Protein AF-A0A948RLU1-F1 (afdb_monomer_lite)

Secondary structure (DSSP, 8-state):
--------HHHHHHHHHTTPPPEEPTTT--EE-TT-SB-TTT--B-TT-PPPP-----S-PPPPP-PPP-------HHHHHHHHHHHHHHHHHHHHHHHHHHHHHHHHHHHHHT--------PPPPPPPP--------------

pLDDT: mean 75.54, std 16.66, range [37.84, 98.25]

Radius of gyration: 46.26 Å; chains: 1; bounding box: 110×51×90 Å

Structure (mmCIF, N/CA/C/O backbone):
data_AF-A0A948RLU1-F1
#
_entry.id   AF-A0A948RLU1-F1
#
loop_
_atom_site.group_PDB
_atom_site.id
_atom_site.type_symbol
_atom_site.label_atom_id
_atom_site.label_alt_id
_atom_site.label_comp_id
_atom_site.label_asym_id
_atom_site.label_entity_id
_atom_site.label_seq_id
_atom_site.pdbx_PDB_ins_code
_atom_site.Cartn_x
_atom_site.Cartn_y
_atom_site.Cartn_z
_atom_site.occupancy
_atom_site.B_iso_or_equiv
_atom_site.auth_seq_id
_atom_site.auth_comp_id
_atom_site.auth_asym_id
_atom_site.auth_atom_id
_atom_site.pdbx_PDB_model_num
ATOM 1 N N . MET A 1 1 ? -24.474 7.749 -0.407 1.00 37.84 1 MET A N 1
ATOM 2 C CA . MET A 1 1 ? -24.261 6.998 0.844 1.00 37.84 1 MET A CA 1
ATOM 3 C C . MET A 1 1 ? -25.605 6.400 1.200 1.00 37.84 1 MET A C 1
ATOM 5 O O . MET A 1 1 ? -26.569 7.142 1.078 1.00 37.84 1 MET A O 1
ATOM 9 N N . PRO A 1 2 ? -25.700 5.087 1.458 1.00 44.03 2 PRO A N 1
ATOM 10 C CA . PRO A 1 2 ? -26.961 4.470 1.842 1.00 44.03 2 PRO A CA 1
ATOM 11 C C . PRO A 1 2 ? -27.349 4.930 3.249 1.00 44.03 2 PRO A C 1
ATOM 13 O O . PRO A 1 2 ? -26.480 5.224 4.066 1.00 44.03 2 PRO A O 1
ATOM 16 N N . ASP A 1 3 ? -28.654 5.019 3.446 1.00 47.84 3 ASP A N 1
ATOM 17 C CA . ASP A 1 3 ? -29.351 5.800 4.458 1.00 47.84 3 ASP A CA 1
ATOM 18 C C . ASP A 1 3 ? -29.072 5.374 5.905 1.00 47.84 3 ASP A C 1
ATOM 20 O O . ASP A 1 3 ? -28.868 4.191 6.203 1.00 47.84 3 ASP A O 1
ATOM 24 N N . ASP A 1 4 ? -29.124 6.368 6.790 1.00 51.22 4 ASP A N 1
ATOM 25 C CA . ASP A 1 4 ? -29.052 6.277 8.246 1.00 51.22 4 ASP A CA 1
ATOM 26 C C . ASP A 1 4 ? -30.237 5.449 8.775 1.00 51.22 4 ASP A C 1
ATOM 28 O O . ASP A 1 4 ? -31.275 5.971 9.175 1.00 51.22 4 ASP A O 1
ATOM 32 N N . LYS A 1 5 ? -30.128 4.121 8.716 1.00 60.78 5 LYS A N 1
ATOM 33 C CA . LYS A 1 5 ? -31.085 3.228 9.369 1.00 60.78 5 LYS A CA 1
ATOM 34 C C . LYS A 1 5 ? -30.781 3.237 10.859 1.00 60.78 5 LYS A C 1
ATOM 36 O O . LYS A 1 5 ? -29.758 2.690 11.268 1.00 60.78 5 LYS A O 1
ATOM 41 N N . GLU A 1 6 ? -31.655 3.871 11.637 1.00 64.38 6 GLU A N 1
ATOM 42 C CA . GLU A 1 6 ? -31.673 3.791 13.099 1.00 64.38 6 GLU A CA 1
ATOM 43 C C . GLU A 1 6 ? -31.538 2.318 13.514 1.00 64.38 6 GLU A C 1
ATOM 45 O O . GLU A 1 6 ? -32.362 1.476 13.145 1.00 64.38 6 GLU A O 1
ATOM 50 N N . LEU A 1 7 ? -30.435 1.987 14.195 1.00 64.12 7 LEU A N 1
ATOM 51 C CA . LEU A 1 7 ? -30.226 0.648 14.736 1.00 64.12 7 LEU A CA 1
ATOM 52 C C . LEU A 1 7 ? -31.334 0.376 15.753 1.00 64.12 7 LEU A C 1
ATOM 54 O O . LEU A 1 7 ? -31.653 1.230 16.576 1.00 64.12 7 LEU A O 1
ATOM 58 N N . THR A 1 8 ? -31.913 -0.821 15.717 1.00 76.88 8 THR A N 1
ATOM 59 C CA . THR A 1 8 ? -32.894 -1.215 16.733 1.00 76.88 8 THR A CA 1
ATOM 60 C C . THR A 1 8 ? -32.222 -1.285 18.110 1.00 76.88 8 THR A C 1
ATOM 62 O O . THR A 1 8 ? -31.030 -1.584 18.203 1.00 76.88 8 THR A O 1
ATOM 65 N N . GLU A 1 9 ? -32.970 -1.061 19.198 1.00 71.00 9 GLU A N 1
ATOM 66 C CA . GLU A 1 9 ? -32.426 -1.137 20.571 1.00 71.00 9 GLU A CA 1
ATOM 67 C C . GLU A 1 9 ? -31.712 -2.479 20.842 1.00 71.00 9 GLU A C 1
ATOM 69 O O . GLU A 1 9 ? -30.709 -2.543 21.552 1.00 71.00 9 GLU A O 1
ATOM 74 N N . GLU A 1 10 ? -32.168 -3.558 20.204 1.00 64.81 10 GLU A N 1
ATOM 75 C CA . GLU A 1 10 ? -31.539 -4.881 20.255 1.00 64.81 10 GLU A CA 1
ATOM 76 C C . GLU A 1 10 ? -30.172 -4.919 19.547 1.00 64.81 10 GLU A C 1
ATOM 78 O O . GLU A 1 10 ? -29.228 -5.541 20.041 1.00 64.81 10 GLU A O 1
ATOM 83 N N . GLN A 1 11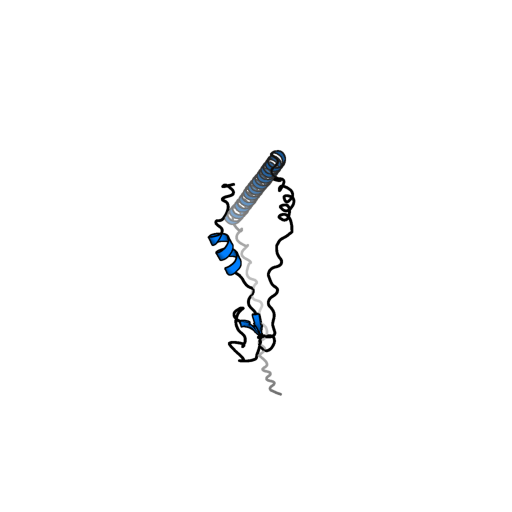 ? -30.031 -4.234 18.407 1.00 67.19 11 GLN A N 1
ATOM 84 C CA . GLN A 1 11 ? -28.758 -4.102 17.692 1.00 67.19 11 GLN A CA 1
ATOM 85 C C . GLN A 1 11 ? -27.774 -3.229 18.473 1.00 67.19 11 GLN A C 1
ATOM 87 O O . GLN A 1 11 ? -26.587 -3.553 18.528 1.00 67.19 11 GLN A O 1
ATOM 92 N N . GLU A 1 12 ? -28.252 -2.175 19.136 1.00 64.81 12 GLU A N 1
ATOM 93 C CA . GLU A 1 12 ? -27.427 -1.371 20.038 1.00 64.81 12 GLU A CA 1
ATOM 94 C C . GLU A 1 12 ? -26.935 -2.176 21.246 1.00 64.81 12 GLU A C 1
ATOM 96 O O . GLU A 1 12 ? -25.761 -2.085 21.616 1.00 64.81 12 GLU A O 1
ATOM 101 N N . GLN A 1 13 ? -27.790 -3.011 21.842 1.00 63.06 13 GLN A N 1
ATOM 102 C CA . GLN A 1 13 ? -27.391 -3.903 22.934 1.00 63.06 13 GLN A CA 1
ATOM 103 C C . GLN A 1 13 ? -26.373 -4.953 22.472 1.00 63.06 13 GLN A C 1
ATOM 105 O O . GLN A 1 13 ? -25.399 -5.217 23.180 1.00 63.06 13 GLN A O 1
ATOM 110 N N . LEU A 1 14 ? -26.535 -5.497 21.263 1.00 58.66 14 LEU A N 1
ATOM 111 C CA . LEU A 1 14 ? -25.547 -6.373 20.628 1.00 58.66 14 LEU A CA 1
ATOM 112 C C . LEU A 1 14 ? -24.208 -5.659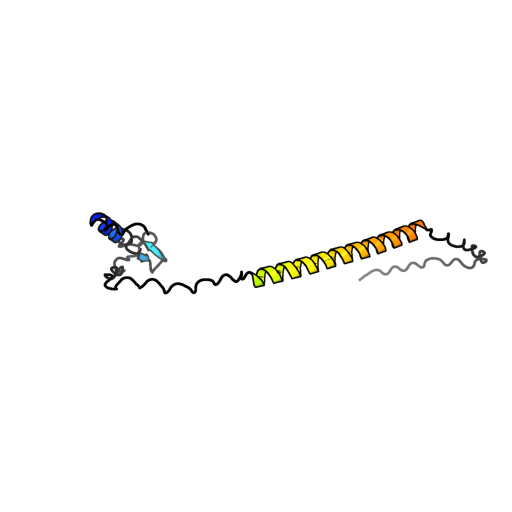 20.410 1.00 58.66 14 LEU A C 1
ATOM 114 O O . LEU A 1 14 ? -23.167 -6.240 20.709 1.00 58.66 14 LEU A O 1
ATOM 118 N N . TYR A 1 15 ? -24.213 -4.397 19.972 1.00 57.47 15 TYR A N 1
ATOM 119 C CA . TYR A 1 15 ? -22.997 -3.595 19.803 1.00 57.47 15 TYR A CA 1
ATOM 120 C C . TYR A 1 15 ? -22.310 -3.255 21.134 1.00 57.47 15 TYR A C 1
ATOM 122 O O . TYR A 1 15 ? -21.083 -3.337 21.212 1.00 57.47 15 TYR A O 1
ATOM 130 N N . ARG A 1 16 ? -23.066 -2.947 22.199 1.00 60.09 16 ARG A N 1
ATOM 131 C CA . ARG A 1 16 ? -22.509 -2.731 23.552 1.00 60.09 16 ARG A CA 1
ATOM 132 C C . ARG A 1 16 ? -21.898 -4.006 24.126 1.00 60.09 16 ARG A C 1
ATOM 134 O O . ARG A 1 16 ? -20.831 -3.961 24.733 1.00 60.09 16 ARG A O 1
ATOM 141 N N . LYS A 1 17 ? -22.537 -5.154 23.889 1.00 55.66 17 LYS A N 1
ATOM 142 C CA . LYS A 1 17 ? -22.037 -6.464 24.325 1.00 55.66 17 LYS A CA 1
ATOM 143 C C . LYS A 1 17 ? -20.856 -6.951 23.479 1.00 55.66 17 LYS A C 1
ATOM 145 O O . LYS A 1 17 ? -20.065 -7.763 23.947 1.00 55.66 17 LYS A O 1
ATOM 150 N N . ALA A 1 18 ? -20.709 -6.446 22.251 1.00 56.41 18 ALA A N 1
ATOM 151 C CA . ALA A 1 18 ? -19.769 -6.989 21.280 1.00 56.41 18 ALA A CA 1
ATOM 152 C C . ALA A 1 18 ? -18.292 -6.839 21.661 1.00 56.41 18 ALA A C 1
ATOM 154 O O . ALA A 1 18 ? -17.500 -7.633 21.154 1.00 56.41 18 ALA A O 1
ATOM 155 N N . ARG A 1 19 ? -17.868 -5.868 22.488 1.00 61.25 19 ARG A N 1
ATOM 156 C CA . ARG A 1 19 ? -16.430 -5.682 22.787 1.00 61.25 19 ARG A CA 1
ATOM 157 C C . ARG A 1 19 ? -16.149 -5.043 24.148 1.00 61.25 19 ARG A C 1
ATOM 159 O O . ARG A 1 19 ? -15.548 -3.971 24.198 1.00 61.25 19 ARG A O 1
ATOM 166 N N . LEU A 1 20 ? -16.486 -5.712 25.253 1.00 67.69 20 LEU A N 1
ATOM 167 C CA . LEU A 1 20 ? -15.738 -5.421 26.481 1.00 67.69 20 LEU A CA 1
ATOM 168 C C . LEU A 1 20 ? -14.257 -5.781 26.240 1.00 67.69 20 LEU A C 1
ATOM 170 O O . LEU A 1 20 ? -13.972 -6.876 25.740 1.00 67.69 20 LEU A O 1
ATOM 174 N N . PRO A 1 21 ? -13.308 -4.870 26.521 1.00 75.25 21 PRO A N 1
ATOM 175 C CA . PRO A 1 21 ? -11.898 -5.154 26.322 1.00 75.25 21 PRO A CA 1
ATOM 176 C C . PRO A 1 21 ? -11.463 -6.346 27.176 1.00 75.25 21 PRO A C 1
ATOM 178 O O . PRO A 1 21 ? -11.868 -6.497 28.324 1.00 75.25 21 PRO A O 1
ATOM 181 N N . HIS A 1 22 ? -10.607 -7.193 26.616 1.00 87.31 22 HIS A N 1
ATOM 182 C CA . HIS A 1 22 ? -10.057 -8.337 27.336 1.00 87.31 22 HIS A CA 1
ATOM 183 C C . HIS A 1 22 ? -9.118 -7.894 28.462 1.00 87.31 22 HIS A C 1
ATOM 185 O O . HIS A 1 22 ? -8.344 -6.950 28.284 1.00 87.31 22 HIS A O 1
ATOM 191 N N . LYS A 1 23 ? -9.120 -8.625 29.585 1.00 90.69 23 LYS A N 1
ATOM 192 C CA . LYS A 1 23 ? -8.135 -8.446 30.663 1.00 90.69 23 LYS A CA 1
ATOM 193 C C . LYS A 1 23 ? -6.803 -9.070 30.251 1.00 90.69 23 LYS A C 1
ATOM 195 O O . LYS A 1 23 ? -6.758 -10.225 29.826 1.00 90.69 23 LYS A O 1
ATOM 200 N N . PHE A 1 24 ? -5.698 -8.354 30.425 1.00 94.31 24 PHE A N 1
ATOM 201 C CA . PHE A 1 24 ? -4.358 -8.918 30.240 1.00 94.31 24 PHE A CA 1
ATOM 202 C C . PHE A 1 24 ? -3.755 -9.258 31.599 1.00 94.31 24 PHE A C 1
ATOM 204 O O . PHE A 1 24 ? -3.650 -8.401 32.468 1.00 94.31 24 PHE A O 1
ATOM 211 N N . CYS A 1 25 ? -3.349 -10.513 31.796 1.00 95.69 25 CYS A N 1
ATOM 212 C CA . CYS A 1 25 ? -2.751 -10.934 33.057 1.00 95.69 25 CYS A CA 1
ATOM 213 C C . CYS A 1 25 ? -1.411 -10.203 33.276 1.00 95.69 25 CYS A C 1
ATOM 215 O O . CYS A 1 25 ? -0.505 -10.369 32.458 1.00 95.69 25 CYS A O 1
ATOM 217 N N . PRO A 1 26 ? -1.217 -9.476 34.389 1.00 94.00 26 PRO A N 1
ATOM 218 C CA . PRO A 1 26 ? 0.010 -8.713 34.626 1.00 94.00 26 PRO A CA 1
ATOM 219 C C . PRO A 1 26 ? 1.209 -9.611 34.957 1.00 94.00 26 PRO A C 1
ATOM 221 O O . PRO A 1 26 ? 2.353 -9.184 34.870 1.00 94.00 26 PRO A O 1
ATOM 224 N N . TYR A 1 27 ? 0.953 -10.867 35.325 1.00 96.44 27 TYR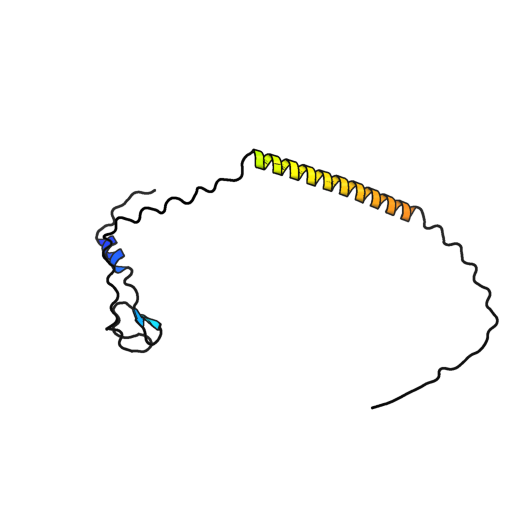 A N 1
ATOM 225 C CA . TYR A 1 27 ? 1.993 -11.812 35.718 1.00 96.44 27 TYR A CA 1
ATOM 226 C C . TYR A 1 27 ? 2.572 -12.607 34.547 1.00 96.44 27 TYR A C 1
ATOM 228 O O . TYR A 1 27 ? 3.730 -13.003 34.600 1.00 96.44 27 TYR A O 1
ATOM 236 N N . CYS A 1 28 ? 1.769 -12.895 33.518 1.00 96.88 28 CYS A N 1
ATOM 237 C CA . CYS A 1 28 ? 2.193 -13.741 32.394 1.00 96.88 28 CYS A CA 1
ATOM 238 C C . CYS A 1 28 ? 1.807 -13.200 31.009 1.00 96.88 28 CYS A C 1
ATOM 240 O O . CYS A 1 28 ? 2.083 -13.849 30.006 1.00 96.88 28 CYS A O 1
ATOM 242 N N . GLY A 1 29 ? 1.125 -12.053 30.930 1.00 95.62 29 GLY A N 1
ATOM 243 C CA . GLY A 1 29 ? 0.711 -11.418 29.675 1.00 95.62 29 GLY A CA 1
ATOM 244 C C . GLY A 1 29 ? -0.441 -12.107 28.936 1.00 95.62 29 GLY A C 1
ATOM 245 O O . GLY A 1 29 ? -0.853 -11.638 27.879 1.00 95.62 29 GLY A O 1
ATOM 246 N N . THR A 1 30 ? -0.989 -13.208 29.460 1.00 97.19 30 THR A N 1
ATOM 247 C CA . THR A 1 30 ? -2.084 -13.933 28.797 1.00 97.19 30 THR A CA 1
ATOM 248 C C . THR A 1 30 ? -3.355 -13.083 28.736 1.00 97.19 30 THR A C 1
ATOM 250 O O . THR A 1 30 ? -3.728 -12.443 29.721 1.00 97.19 30 THR A O 1
ATOM 253 N N . ARG A 1 31 ? -4.034 -13.104 27.585 1.00 94.81 31 ARG A N 1
ATOM 254 C CA . ARG A 1 31 ? -5.349 -12.486 27.369 1.00 94.81 31 ARG A CA 1
ATOM 255 C C . ARG A 1 31 ? -6.442 -13.352 28.005 1.00 94.81 31 ARG A C 1
ATOM 257 O O . ARG A 1 31 ? -6.507 -14.544 27.726 1.00 94.81 31 ARG A O 1
ATOM 264 N N . ASN A 1 32 ? -7.293 -12.753 28.828 1.00 94.25 32 ASN A N 1
ATOM 265 C CA . ASN A 1 32 ? -8.412 -13.402 29.513 1.00 94.25 32 ASN A CA 1
ATOM 266 C C . ASN A 1 32 ? -9.733 -12.735 29.111 1.00 94.25 32 ASN A C 1
ATOM 268 O O . ASN A 1 32 ? -9.753 -11.613 28.594 1.00 94.25 32 ASN A O 1
ATOM 272 N N . GLU A 1 33 ? -10.840 -13.437 29.326 1.00 90.50 33 GLU A N 1
ATOM 273 C CA . GLU A 1 33 ? -12.174 -12.860 29.172 1.00 90.50 33 GLU A CA 1
ATOM 274 C C . GLU A 1 33 ? -12.429 -11.754 30.205 1.00 90.50 33 GLU A C 1
ATOM 276 O O . GLU A 1 33 ? -11.764 -11.718 31.248 1.00 90.50 33 GLU A O 1
ATOM 281 N N . PRO A 1 34 ? -13.340 -10.813 29.907 1.00 88.69 34 PRO A N 1
ATOM 282 C CA . PRO A 1 34 ? -13.631 -9.709 30.811 1.00 88.69 34 PRO A CA 1
ATOM 283 C C . PRO A 1 34 ? -14.183 -10.169 32.164 1.00 88.69 34 PRO A C 1
ATOM 285 O O . PRO A 1 34 ? -13.867 -9.559 33.183 1.00 88.69 34 PRO A O 1
ATOM 288 N N . ASP A 1 35 ? -14.913 -11.280 32.189 1.00 88.81 35 ASP A N 1
ATOM 289 C CA . ASP A 1 35 ? -15.565 -11.788 33.397 1.00 88.81 35 ASP A CA 1
ATOM 290 C C . ASP A 1 35 ? -14.694 -12.788 34.178 1.00 88.81 35 ASP A C 1
ATOM 292 O O . ASP A 1 35 ? -15.111 -13.303 35.208 1.00 88.81 35 ASP A O 1
ATOM 296 N N . ASN A 1 36 ? -13.460 -13.057 33.730 1.00 93.31 36 ASN A N 1
ATOM 297 C CA . ASN A 1 36 ? -12.565 -13.955 34.455 1.00 93.31 36 ASN A CA 1
ATOM 298 C C . ASN A 1 36 ? -11.980 -13.279 35.701 1.00 93.31 36 ASN A C 1
ATOM 300 O O . ASN A 1 36 ? -11.354 -12.214 35.608 1.00 93.31 36 ASN A O 1
ATOM 304 N N . ASP A 1 37 ? -12.102 -13.970 36.834 1.00 95.25 37 ASP A N 1
ATOM 305 C CA . ASP A 1 37 ? -11.457 -13.618 38.104 1.00 95.25 37 ASP A CA 1
ATOM 306 C C . ASP A 1 37 ? -10.055 -14.221 38.238 1.00 95.25 37 ASP A C 1
ATOM 308 O O . ASP A 1 37 ? -9.210 -13.682 38.944 1.00 95.25 37 ASP A O 1
ATOM 312 N N . GLU A 1 38 ? -9.751 -15.288 37.497 1.00 96.81 38 GLU A N 1
ATOM 313 C CA . GLU A 1 38 ? -8.440 -15.938 37.498 1.00 96.81 38 GLU A CA 1
ATOM 314 C C . GLU A 1 38 ? -7.854 -16.036 36.089 1.00 96.81 38 GLU A C 1
ATOM 316 O O . GLU A 1 38 ? -8.556 -16.201 35.084 1.00 96.81 38 GLU A O 1
ATOM 321 N N . CYS A 1 39 ? -6.525 -15.972 35.997 1.00 97.31 39 CYS A N 1
ATOM 322 C CA . CYS A 1 39 ? -5.853 -16.144 34.720 1.00 97.31 39 CYS A CA 1
ATOM 323 C C . CYS A 1 39 ? -5.959 -17.592 34.221 1.00 97.31 39 CYS A C 1
ATOM 325 O O . CYS A 1 39 ? -5.523 -18.523 34.897 1.00 97.31 39 CYS A O 1
ATOM 327 N N . VAL A 1 40 ? -6.423 -17.785 32.982 1.00 97.38 40 VAL A N 1
ATOM 328 C CA . VAL A 1 40 ? -6.582 -19.120 32.374 1.00 97.38 40 VAL A CA 1
ATOM 329 C C . VAL A 1 40 ? -5.273 -19.906 32.287 1.00 97.38 40 VAL A C 1
ATOM 331 O O . VAL A 1 40 ? -5.300 -21.131 32.382 1.00 97.38 40 VAL A O 1
ATOM 334 N N . ASN A 1 41 ? -4.146 -19.201 32.150 1.00 98.00 41 ASN A N 1
ATOM 335 C CA . ASN A 1 41 ? -2.820 -19.786 31.987 1.00 98.00 41 ASN A CA 1
ATOM 336 C C . ASN A 1 41 ? -2.104 -19.994 33.330 1.00 98.00 41 ASN A C 1
ATOM 338 O O . ASN A 1 41 ? -1.773 -21.120 33.681 1.00 98.00 41 ASN A O 1
ATOM 342 N N . CYS A 1 42 ? -1.887 -18.930 34.113 1.00 97.38 42 CYS A N 1
ATOM 343 C CA . CYS A 1 42 ? -1.086 -19.015 35.343 1.00 97.38 42 CYS A CA 1
ATOM 344 C C . CYS A 1 42 ? -1.895 -19.149 36.643 1.00 97.38 42 CYS A C 1
ATOM 346 O O . CYS A 1 42 ? -1.290 -19.188 37.712 1.00 97.38 42 CYS A O 1
ATOM 348 N N . LYS A 1 43 ? -3.235 -19.183 36.567 1.00 97.75 43 LYS A N 1
ATOM 349 C CA . LYS A 1 43 ? -4.166 -19.346 37.705 1.00 97.75 43 LYS A CA 1
ATOM 350 C C . LYS A 1 43 ? -4.041 -18.302 38.821 1.00 97.75 43 LYS A C 1
ATOM 352 O O . LYS A 1 43 ? -4.536 -18.503 39.920 1.00 97.75 43 LYS A O 1
ATOM 357 N N . LYS A 1 44 ? -3.374 -17.176 38.560 1.00 97.12 44 LYS A N 1
ATOM 358 C CA . LYS A 1 44 ? -3.322 -16.055 39.506 1.00 97.12 44 LYS A CA 1
ATOM 359 C C . LYS A 1 44 ? -4.621 -15.260 39.465 1.00 97.12 44 LYS A C 1
ATOM 361 O O . LYS A 1 44 ? -5.187 -15.081 38.385 1.00 97.12 44 LYS A O 1
ATOM 366 N N . ASP A 1 45 ? -5.009 -14.743 40.624 1.00 96.25 45 ASP A N 1
ATOM 367 C CA . ASP A 1 45 ? -6.139 -13.834 40.786 1.00 96.25 45 ASP A CA 1
ATOM 368 C C . ASP A 1 45 ? -5.904 -12.519 40.017 1.00 96.25 45 ASP A C 1
ATOM 370 O O . ASP A 1 45 ? -4.868 -11.852 40.141 1.00 96.25 45 ASP A O 1
ATOM 374 N N . ILE A 1 46 ? -6.875 -12.191 39.174 1.00 95.19 46 ILE A N 1
ATOM 375 C CA . ILE A 1 46 ? -6.969 -10.983 38.354 1.00 95.19 46 ILE A CA 1
ATOM 376 C C . ILE A 1 46 ? -8.321 -10.273 38.551 1.00 95.19 46 ILE A C 1
ATOM 378 O O . ILE A 1 46 ? -8.626 -9.347 37.798 1.00 95.19 46 ILE A O 1
ATOM 382 N N . SER A 1 47 ? -9.119 -10.659 39.553 1.00 93.12 47 SER A N 1
ATOM 383 C CA . SER A 1 47 ? -10.420 -10.047 39.879 1.00 93.12 47 SER A CA 1
ATOM 384 C C . SER A 1 47 ? -10.306 -8.546 40.178 1.00 93.12 47 SER A C 1
ATOM 386 O O . SER A 1 47 ? -11.177 -7.751 39.824 1.00 93.12 47 SER A O 1
ATOM 388 N N . TRP A 1 48 ? -9.172 -8.124 40.742 1.00 89.62 48 TRP A N 1
ATOM 389 C CA . TRP A 1 48 ? -8.858 -6.724 41.031 1.00 89.62 48 TRP A CA 1
ATOM 390 C C . TRP A 1 48 ? -8.653 -5.860 39.775 1.00 89.62 48 TRP A C 1
ATOM 392 O O . TRP A 1 48 ? -8.664 -4.629 39.861 1.00 89.62 48 TRP A O 1
ATOM 402 N N . MET A 1 49 ? -8.467 -6.471 38.601 1.00 87.00 49 MET A N 1
ATOM 403 C CA . MET A 1 49 ? -8.278 -5.745 37.351 1.00 87.00 49 MET A CA 1
ATOM 404 C C . MET A 1 49 ? -9.626 -5.247 36.825 1.00 87.00 49 MET A C 1
ATOM 406 O O . MET A 1 49 ? -10.385 -5.988 36.202 1.00 87.00 49 MET A O 1
ATOM 410 N N . ARG A 1 50 ? -9.920 -3.965 37.050 1.00 78.31 50 ARG A N 1
ATOM 411 C CA . ARG A 1 50 ? -11.104 -3.319 36.477 1.00 78.31 50 ARG A CA 1
ATOM 412 C C . ARG A 1 50 ? -10.873 -3.002 35.007 1.00 78.31 50 ARG A C 1
ATOM 414 O O . ARG A 1 50 ? -9.935 -2.288 34.659 1.00 78.31 50 ARG A O 1
ATOM 421 N N . ILE A 1 51 ? -11.755 -3.511 34.154 1.00 81.06 51 ILE A N 1
ATOM 422 C CA . ILE A 1 51 ? -11.865 -3.023 32.785 1.00 81.06 51 ILE A CA 1
ATOM 423 C C . ILE A 1 51 ? -12.510 -1.639 32.869 1.00 81.06 51 ILE A C 1
ATOM 425 O O . ILE A 1 51 ? -13.556 -1.522 33.512 1.00 81.06 51 ILE A O 1
ATOM 429 N N . PRO A 1 52 ? -11.905 -0.590 32.282 1.00 73.88 52 PRO A N 1
ATOM 430 C CA . PRO A 1 52 ? -12.555 0.706 32.202 1.00 73.88 52 PRO A CA 1
ATOM 431 C C . PRO A 1 52 ? -13.906 0.523 31.519 1.00 73.88 52 PRO A C 1
ATOM 433 O O . PRO A 1 52 ? -13.965 -0.020 30.412 1.00 73.88 52 PRO A O 1
ATOM 436 N N . GLU A 1 53 ? -14.980 0.943 32.184 1.00 69.44 53 GLU A N 1
ATOM 437 C CA . GLU A 1 53 ? -16.280 1.014 31.532 1.00 69.44 53 GLU A CA 1
ATOM 438 C C . GLU A 1 53 ? -16.114 1.903 30.292 1.00 69.44 53 GLU A C 1
ATOM 440 O O . GLU A 1 53 ? -15.431 2.934 30.381 1.00 69.44 53 GLU A O 1
ATOM 445 N N . PRO A 1 54 ? -16.627 1.493 29.116 1.00 67.38 54 PRO A N 1
ATOM 446 C CA . PRO A 1 54 ? -16.562 2.343 27.942 1.00 67.38 54 PRO A CA 1
ATOM 447 C C . PRO A 1 54 ? -17.194 3.679 28.319 1.00 67.38 54 PRO A C 1
ATOM 449 O O . PRO A 1 54 ? -18.373 3.728 28.665 1.00 67.38 54 PRO A O 1
ATOM 452 N N . ALA A 1 55 ? -16.387 4.744 28.317 1.00 61.50 55 ALA A N 1
ATOM 453 C CA . ALA A 1 55 ? -16.885 6.067 28.642 1.00 61.50 55 ALA A CA 1
ATOM 454 C C . ALA A 1 55 ? -18.096 6.344 27.737 1.00 61.50 55 ALA A C 1
ATOM 456 O O . ALA A 1 55 ? -17.985 6.121 26.522 1.00 61.50 55 ALA A O 1
ATOM 457 N N . PRO A 1 56 ? -19.245 6.773 28.293 1.00 65.94 56 PRO A N 1
ATOM 458 C CA . PRO A 1 56 ? -20.367 7.189 27.472 1.00 65.94 56 PRO A CA 1
ATOM 459 C C . PRO A 1 56 ? -19.850 8.245 26.498 1.00 65.94 56 PRO A C 1
ATOM 461 O O . PRO A 1 56 ? -19.165 9.196 26.882 1.00 65.94 56 PRO A O 1
ATOM 464 N N . TYR A 1 57 ? -20.079 8.008 25.212 1.00 56.81 57 TYR A N 1
ATOM 465 C CA . TYR A 1 57 ? -19.634 8.883 24.142 1.00 56.81 57 TYR A CA 1
ATOM 466 C C . TYR A 1 57 ? -20.484 10.163 24.164 1.00 56.81 57 TYR A C 1
ATOM 468 O O . TYR A 1 57 ? -21.382 10.342 23.360 1.00 56.81 57 TYR A O 1
ATOM 476 N N . ASP A 1 58 ? -20.209 11.082 25.087 1.00 62.69 58 ASP A N 1
ATOM 477 C CA . ASP A 1 58 ? -20.846 12.411 25.103 1.00 62.69 58 ASP A CA 1
ATOM 478 C C . ASP A 1 58 ? -20.207 13.387 24.101 1.00 62.69 58 ASP A C 1
ATOM 480 O O . ASP A 1 58 ? -20.542 14.571 24.029 1.00 62.69 58 ASP A O 1
ATOM 484 N N . THR A 1 59 ? -19.260 12.917 23.293 1.00 59.09 59 THR A N 1
ATOM 485 C CA . THR A 1 59 ? -18.667 13.733 22.246 1.00 59.09 59 THR A CA 1
ATOM 486 C C . THR A 1 59 ? -19.482 13.594 20.972 1.00 59.09 59 THR A C 1
ATOM 488 O O . THR A 1 59 ? -19.591 12.515 20.388 1.00 59.09 59 THR A O 1
ATOM 491 N N . ALA A 1 60 ? -20.039 14.726 20.523 1.00 65.00 60 ALA A N 1
ATOM 492 C CA . ALA A 1 60 ? -20.542 14.893 19.166 1.00 65.00 60 ALA A CA 1
ATOM 493 C C . ALA A 1 60 ? -19.589 14.185 18.187 1.00 65.00 60 ALA A C 1
ATOM 495 O O . ALA A 1 60 ? -18.369 14.317 18.360 1.00 65.00 60 ALA A O 1
ATOM 496 N N . PRO A 1 61 ? -20.115 13.429 17.202 1.00 68.12 61 PRO A N 1
ATOM 497 C CA . PRO A 1 61 ? -19.306 12.584 16.338 1.00 68.12 61 PRO A CA 1
ATOM 498 C C . PRO A 1 61 ? -18.098 13.383 15.851 1.00 68.12 61 PRO A C 1
ATOM 500 O O . PRO A 1 61 ? -18.279 14.523 15.400 1.00 68.12 61 PRO A O 1
ATOM 503 N N . PRO A 1 62 ? -16.868 12.852 16.002 1.00 67.94 62 PRO A N 1
ATOM 504 C CA . PRO A 1 62 ? -15.674 13.559 15.579 1.00 67.94 62 PRO A CA 1
ATOM 505 C C . PRO A 1 62 ? -15.905 14.011 14.144 1.00 67.94 62 PRO A C 1
ATOM 507 O O . PRO A 1 62 ? -16.201 13.186 13.275 1.00 67.94 62 PRO A O 1
ATOM 510 N N . LYS A 1 63 ? -15.863 15.335 13.922 1.00 72.62 63 LYS A N 1
ATOM 511 C CA . LYS A 1 63 ? -16.057 15.910 12.588 1.00 72.62 63 LYS A CA 1
ATOM 512 C C . LYS A 1 63 ? -15.172 15.109 11.635 1.00 72.62 63 LYS A C 1
ATOM 514 O O . LYS A 1 63 ? -13.997 14.916 11.971 1.00 72.62 63 LYS A O 1
ATOM 519 N N . PRO A 1 64 ? -15.713 14.611 10.508 1.00 72.25 64 PRO A N 1
ATOM 520 C CA . PRO A 1 64 ? -14.921 13.827 9.579 1.00 72.25 64 PRO A CA 1
ATOM 521 C C . PRO A 1 64 ? -13.634 14.603 9.290 1.00 72.25 64 PRO A C 1
ATOM 523 O O . PRO A 1 64 ? -13.700 15.832 9.138 1.00 72.25 64 PRO A O 1
ATOM 526 N N . PRO A 1 65 ? -12.469 13.931 9.302 1.00 69.00 65 PRO A N 1
ATOM 527 C CA . PRO A 1 65 ? -11.197 14.603 9.103 1.00 69.00 65 PRO A CA 1
ATOM 528 C C . PRO A 1 65 ? -11.309 15.456 7.845 1.00 69.00 65 PRO A C 1
ATOM 530 O O . PRO A 1 65 ? -11.827 14.988 6.826 1.00 69.00 65 PRO A O 1
ATOM 533 N N . ALA A 1 66 ? -10.882 16.718 7.946 1.00 73.50 66 ALA A N 1
ATOM 534 C CA . ALA A 1 66 ? -10.856 17.626 6.810 1.00 73.50 66 ALA A CA 1
ATOM 535 C C . ALA A 1 66 ? -10.254 16.870 5.622 1.00 73.50 66 ALA A C 1
ATOM 537 O O . ALA A 1 66 ? -9.176 16.285 5.749 1.00 73.50 66 ALA A O 1
ATOM 538 N N . SER A 1 67 ? -11.008 16.791 4.522 1.00 71.00 67 SER A N 1
ATOM 539 C CA . SER A 1 67 ? -10.644 15.980 3.364 1.00 71.00 67 SER A CA 1
ATOM 540 C C . SER A 1 67 ? -9.187 16.243 3.005 1.00 71.00 67 SER A C 1
ATOM 542 O O . SER A 1 67 ? -8.814 17.406 2.816 1.00 71.00 67 SER A O 1
ATOM 544 N N . LEU A 1 68 ? -8.384 15.178 2.925 1.00 74.94 68 LEU A N 1
ATOM 545 C CA . LEU A 1 68 ? -7.004 15.270 2.459 1.00 74.94 68 LEU A CA 1
ATOM 546 C C . LEU A 1 68 ? -6.953 16.120 1.181 1.00 74.94 68 LEU A C 1
ATOM 548 O O . LEU A 1 68 ? -7.882 16.030 0.366 1.00 74.94 68 LEU A O 1
ATOM 552 N N . PRO A 1 69 ? -5.902 16.943 0.995 1.00 68.75 69 PRO A N 1
ATOM 553 C CA . PRO A 1 69 ? -5.778 17.781 -0.186 1.00 68.75 69 PRO A CA 1
ATOM 554 C C . PRO A 1 69 ? -5.973 16.906 -1.419 1.00 68.75 69 PRO A C 1
ATOM 556 O O . PRO A 1 69 ? -5.268 15.915 -1.620 1.00 68.75 69 PRO A O 1
ATOM 559 N N . LYS A 1 70 ? -7.004 17.244 -2.197 1.00 65.94 70 LYS A N 1
ATOM 560 C CA . LYS A 1 70 ? -7.395 16.530 -3.408 1.00 65.94 70 LYS A CA 1
ATOM 561 C C . LYS A 1 70 ? -6.149 16.423 -4.279 1.00 65.94 70 LYS A C 1
ATOM 563 O O . LYS A 1 70 ? -5.654 17.450 -4.737 1.00 65.94 70 LYS A O 1
ATOM 568 N N . SER A 1 71 ? -5.625 15.204 -4.425 1.00 65.44 71 SER A N 1
ATOM 569 C CA . SER A 1 71 ? -4.472 14.887 -5.268 1.00 65.44 71 SER A CA 1
ATOM 570 C C . SER A 1 71 ? -4.665 15.575 -6.615 1.00 65.44 71 SER A C 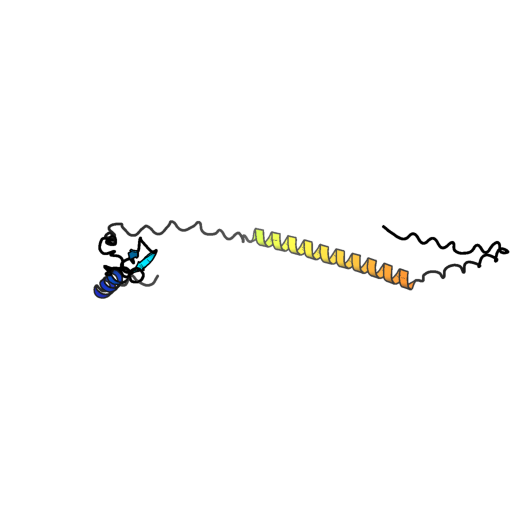1
ATOM 572 O O . SER A 1 71 ? -5.546 15.208 -7.396 1.00 65.44 71 SER A O 1
ATOM 574 N N . GLN A 1 72 ? -3.926 16.663 -6.831 1.00 64.25 72 GLN A N 1
ATOM 575 C CA . GLN A 1 72 ? -3.989 17.415 -8.068 1.00 64.25 72 GLN A CA 1
ATOM 576 C C . GLN A 1 72 ? -3.323 16.536 -9.115 1.00 64.25 72 GLN A C 1
ATOM 578 O O . GLN A 1 72 ? -2.114 16.315 -9.080 1.00 64.25 72 GLN A O 1
ATOM 583 N N . SER A 1 73 ? -4.126 15.972 -10.012 1.00 65.12 73 SER A N 1
ATOM 584 C CA . SER A 1 73 ? -3.627 15.164 -11.113 1.00 65.12 73 SER A CA 1
ATOM 585 C C . SER A 1 73 ? -2.647 16.007 -11.931 1.00 65.12 73 SER A C 1
ATOM 587 O O . SER A 1 73 ? -3.047 16.939 -12.625 1.00 65.12 73 SER A O 1
ATOM 589 N N . ILE A 1 74 ? -1.362 15.658 -11.859 1.00 62.06 74 ILE A N 1
ATOM 590 C CA . ILE A 1 74 ? -0.235 16.329 -12.537 1.00 62.06 74 ILE A CA 1
ATOM 591 C C . ILE A 1 74 ? -0.342 16.207 -14.078 1.00 62.06 74 ILE A C 1
ATOM 593 O O . ILE A 1 74 ? 0.412 16.816 -14.838 1.00 62.06 74 ILE A O 1
ATOM 597 N N . PHE A 1 75 ? -1.336 15.467 -14.569 1.00 66.25 75 PHE A N 1
ATOM 598 C CA . PHE A 1 75 ? -1.673 15.313 -15.978 1.00 66.25 75 PHE A CA 1
ATOM 599 C C . PHE A 1 75 ? -2.400 16.541 -16.536 1.00 66.25 75 PHE A C 1
ATOM 601 O O . PHE A 1 75 ? -3.551 16.470 -16.961 1.00 66.25 75 PHE A O 1
ATOM 608 N N . THR A 1 76 ? -1.717 17.685 -16.576 1.00 80.62 76 THR A N 1
ATOM 609 C CA . THR A 1 76 ? -2.149 18.758 -17.475 1.00 80.62 76 THR A CA 1
ATOM 610 C C . THR A 1 76 ? -1.834 18.353 -18.923 1.00 80.62 76 THR A C 1
ATOM 612 O O . THR A 1 76 ? -0.790 17.740 -19.174 1.00 80.62 76 THR A O 1
ATOM 615 N N . PRO A 1 77 ? -2.684 18.700 -19.907 1.00 84.81 77 PRO A N 1
ATOM 616 C CA . PRO A 1 77 ? -2.458 18.351 -21.315 1.00 84.81 77 PRO A CA 1
ATOM 617 C C . PRO A 1 7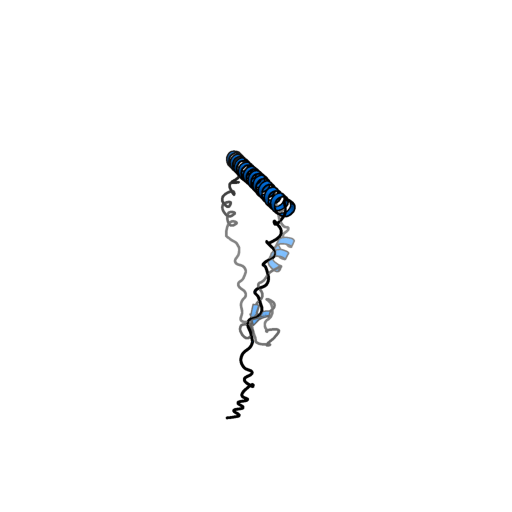7 ? -1.130 18.902 -21.859 1.00 84.81 77 PRO A C 1
ATOM 619 O O . PRO A 1 77 ? -0.528 18.312 -22.753 1.00 84.81 77 PRO A O 1
ATOM 622 N N . ARG A 1 78 ? -0.623 19.992 -21.268 1.00 86.88 78 ARG A N 1
ATOM 623 C CA . ARG A 1 78 ? 0.697 20.557 -21.582 1.00 86.88 78 ARG A CA 1
ATOM 624 C C . ARG A 1 78 ? 1.831 19.622 -21.161 1.00 86.88 78 ARG A C 1
ATOM 626 O O . ARG A 1 78 ? 2.748 19.402 -21.944 1.00 86.88 78 ARG A O 1
ATOM 633 N N . THR A 1 79 ? 1.746 19.030 -19.969 1.00 87.69 79 THR A N 1
ATOM 634 C CA . THR A 1 79 ? 2.734 18.055 -19.486 1.00 87.69 79 THR A CA 1
ATOM 635 C C . THR A 1 79 ? 2.779 16.824 -20.394 1.00 87.69 79 THR A C 1
ATOM 637 O O . THR A 1 79 ? 3.857 16.367 -20.764 1.00 87.69 79 THR A O 1
ATOM 640 N N . ILE A 1 80 ? 1.611 16.323 -20.814 1.00 91.12 80 ILE A N 1
ATOM 641 C CA . ILE A 1 80 ? 1.510 15.176 -21.730 1.00 91.12 80 ILE A CA 1
ATOM 642 C C . ILE A 1 80 ? 2.175 15.497 -23.075 1.00 91.12 80 ILE A C 1
ATOM 644 O O . ILE A 1 80 ? 2.977 14.702 -23.562 1.00 91.12 80 ILE A O 1
ATOM 648 N N . ALA A 1 81 ? 1.908 16.675 -23.647 1.00 94.50 81 ALA A N 1
ATOM 649 C CA . ALA A 1 81 ? 2.519 17.093 -24.909 1.00 94.50 81 ALA A CA 1
ATOM 650 C C . ALA A 1 81 ? 4.057 17.148 -24.832 1.00 94.50 81 ALA A C 1
ATOM 652 O O . ALA A 1 81 ? 4.735 16.698 -25.757 1.00 94.50 81 ALA A O 1
ATOM 653 N N . ILE A 1 82 ? 4.613 17.634 -23.716 1.00 95.00 82 ILE A N 1
ATOM 654 C CA . ILE A 1 82 ? 6.068 17.677 -23.495 1.00 95.00 82 ILE A CA 1
ATOM 655 C C . ILE A 1 82 ? 6.654 16.260 -23.448 1.00 95.00 82 ILE A C 1
ATOM 657 O O . ILE A 1 82 ? 7.655 15.993 -24.111 1.00 95.00 82 ILE A O 1
ATOM 661 N N . PHE A 1 83 ? 6.025 15.333 -22.719 1.00 95.25 83 PHE A N 1
ATOM 662 C CA . PHE A 1 83 ? 6.497 13.946 -22.653 1.00 95.25 83 PHE A CA 1
ATOM 663 C C . PHE A 1 83 ? 6.473 13.248 -24.015 1.00 95.25 83 PHE A C 1
ATOM 665 O O . PHE A 1 83 ? 7.432 12.557 -24.357 1.00 95.25 83 PHE A O 1
ATOM 672 N N . VAL A 1 84 ? 5.423 13.460 -24.814 1.00 96.31 84 VAL A N 1
ATOM 673 C CA . VAL A 1 84 ? 5.336 12.907 -26.175 1.00 96.31 84 VAL A CA 1
ATOM 674 C C . VAL A 1 84 ? 6.454 13.460 -27.061 1.00 96.31 84 VAL A C 1
ATOM 676 O O . VAL A 1 84 ? 7.105 12.698 -27.775 1.00 96.31 84 VAL A O 1
ATOM 679 N N . LEU A 1 85 ? 6.736 14.763 -26.980 1.00 97.19 85 LEU A N 1
ATOM 680 C CA . LEU A 1 85 ? 7.811 15.388 -27.752 1.00 97.19 85 LEU A CA 1
ATOM 681 C C . LEU A 1 85 ? 9.196 14.847 -27.359 1.00 97.19 85 LEU A C 1
ATOM 683 O O . LEU A 1 85 ? 9.996 14.518 -28.234 1.00 97.19 85 LEU A O 1
ATOM 687 N N . ILE A 1 86 ? 9.461 14.685 -26.059 1.00 97.62 86 ILE A N 1
ATOM 688 C CA . ILE A 1 86 ? 10.707 14.078 -25.564 1.00 97.62 86 ILE A CA 1
ATOM 689 C C . ILE A 1 86 ? 10.831 12.625 -26.046 1.00 97.62 86 ILE A C 1
ATOM 691 O O . ILE A 1 86 ? 11.889 12.230 -26.533 1.00 97.62 86 ILE A O 1
ATOM 695 N N . ALA A 1 87 ? 9.756 11.837 -25.964 1.00 97.62 87 ALA A N 1
ATOM 696 C CA . ALA A 1 87 ? 9.757 10.448 -26.416 1.00 97.62 87 ALA A CA 1
ATOM 697 C C . ALA A 1 87 ? 10.065 10.326 -27.919 1.00 97.62 87 ALA A C 1
ATOM 699 O O . ALA A 1 87 ? 10.860 9.473 -28.315 1.00 97.62 87 ALA A O 1
ATOM 700 N N . LEU A 1 88 ? 9.502 11.211 -28.750 1.00 98.06 88 LEU A N 1
ATOM 701 C CA . LEU A 1 88 ? 9.786 11.260 -30.187 1.00 98.06 88 LEU A CA 1
ATOM 702 C C . LEU A 1 88 ? 11.245 11.623 -30.485 1.00 98.06 88 LEU A C 1
ATOM 704 O O . LEU A 1 88 ? 11.862 11.002 -31.351 1.00 98.06 88 LEU A O 1
ATOM 708 N N . LEU A 1 89 ? 11.819 12.580 -29.750 1.00 98.00 89 LEU A N 1
ATOM 709 C CA . LEU A 1 89 ? 13.232 12.943 -29.890 1.00 98.00 89 LEU A CA 1
ATOM 710 C C . LEU A 1 89 ? 14.159 11.778 -29.525 1.00 98.00 89 LEU A C 1
ATOM 712 O O . LEU A 1 89 ? 15.108 11.498 -30.258 1.00 98.00 89 LEU A O 1
ATOM 716 N N . ILE A 1 90 ? 13.864 11.065 -28.434 1.00 98.25 90 ILE A N 1
ATOM 717 C CA . ILE A 1 90 ? 14.629 9.879 -28.025 1.00 98.25 90 ILE A CA 1
ATOM 718 C C . ILE A 1 90 ? 14.523 8.787 -29.094 1.00 98.25 90 ILE A C 1
ATOM 720 O O . ILE A 1 90 ? 15.543 8.229 -29.497 1.00 98.25 90 ILE A O 1
ATOM 724 N N . ALA A 1 91 ? 13.319 8.511 -29.602 1.00 98.06 91 ALA A N 1
ATOM 725 C CA . ALA A 1 91 ? 13.112 7.511 -30.646 1.00 98.06 91 ALA A CA 1
ATOM 726 C C . ALA A 1 91 ? 13.892 7.847 -31.928 1.00 98.06 91 ALA A C 1
ATOM 728 O O . ALA A 1 91 ? 14.579 6.984 -32.475 1.00 98.06 91 ALA A O 1
ATOM 729 N N . ALA A 1 92 ? 13.854 9.107 -32.375 1.00 97.94 92 ALA A N 1
ATOM 730 C CA . ALA A 1 92 ? 14.620 9.561 -33.533 1.00 97.94 92 ALA A CA 1
ATOM 731 C C . ALA A 1 92 ? 16.133 9.393 -33.321 1.00 97.94 92 ALA A C 1
ATOM 733 O O . ALA A 1 92 ? 16.834 8.906 -34.210 1.00 97.94 92 ALA A O 1
ATOM 734 N N . LEU A 1 93 ? 16.637 9.732 -32.130 1.00 97.88 93 LEU A N 1
ATOM 735 C CA . LEU A 1 93 ? 18.049 9.581 -31.786 1.00 97.88 93 LEU A CA 1
ATOM 736 C C . LEU A 1 93 ? 18.477 8.108 -31.805 1.00 97.88 93 LEU A C 1
ATOM 738 O O . LEU A 1 93 ? 19.516 7.783 -32.380 1.00 97.88 93 LEU A O 1
ATOM 742 N N . VAL A 1 94 ? 17.656 7.207 -31.258 1.00 97.81 94 VAL A N 1
ATOM 743 C CA . VAL A 1 94 ? 17.899 5.756 -31.312 1.00 97.81 94 VAL A CA 1
ATOM 744 C C . VAL A 1 94 ? 17.950 5.266 -32.759 1.00 97.81 94 VAL A C 1
ATOM 746 O O . VAL A 1 94 ? 18.896 4.573 -33.123 1.00 97.81 94 VAL A O 1
ATOM 749 N N . VAL A 1 95 ? 17.004 5.675 -33.612 1.00 97.56 95 VAL A N 1
ATOM 750 C CA . VAL A 1 95 ? 17.000 5.303 -35.039 1.00 97.56 95 VAL A CA 1
ATOM 751 C C . VAL A 1 95 ? 18.269 5.789 -35.742 1.00 97.56 95 VAL A C 1
ATOM 753 O O . VAL A 1 95 ? 18.902 5.014 -36.459 1.00 97.56 95 VAL A O 1
ATOM 756 N N . ILE A 1 96 ? 18.694 7.035 -35.512 1.00 97.31 96 ILE A N 1
ATOM 757 C CA . ILE A 1 96 ? 19.931 7.578 -36.095 1.00 97.31 96 ILE A CA 1
ATOM 758 C C . ILE A 1 96 ? 21.146 6.761 -35.641 1.00 97.31 96 ILE A C 1
ATOM 760 O O . ILE A 1 96 ? 21.962 6.366 -36.476 1.00 97.31 96 ILE A O 1
ATOM 764 N N . LEU A 1 97 ? 21.258 6.458 -34.344 1.00 96.56 97 LEU A N 1
ATOM 765 C CA . LEU A 1 97 ? 22.350 5.638 -33.816 1.00 96.56 97 LEU A CA 1
ATOM 766 C C . LEU A 1 97 ? 22.347 4.225 -34.411 1.00 96.56 97 LEU A C 1
ATOM 768 O O . LEU A 1 97 ? 23.409 3.726 -34.783 1.00 96.56 97 LEU A O 1
ATOM 772 N N . SER A 1 98 ? 21.176 3.604 -34.560 1.00 94.94 98 SER A N 1
ATOM 773 C CA . SER A 1 98 ? 21.017 2.297 -35.206 1.00 94.94 98 SER A CA 1
ATOM 774 C C . SER A 1 98 ? 21.417 2.324 -36.681 1.00 94.94 98 SER A C 1
ATOM 776 O O . SER A 1 98 ? 22.058 1.392 -37.166 1.00 94.94 98 SER A O 1
ATOM 778 N N . LEU A 1 99 ? 21.094 3.394 -37.410 1.00 95.56 99 LEU A N 1
ATOM 779 C CA . LEU A 1 99 ? 21.503 3.554 -38.806 1.00 95.56 99 LEU A CA 1
ATOM 780 C C . LEU A 1 99 ? 23.018 3.761 -38.929 1.00 95.56 99 LEU A C 1
ATOM 782 O O . LEU A 1 99 ? 23.651 3.156 -39.794 1.00 95.56 99 LEU A O 1
ATOM 786 N N . VAL A 1 100 ? 23.625 4.569 -38.056 1.00 94.69 100 VAL A N 1
ATOM 787 C CA . VAL A 1 100 ? 25.080 4.795 -38.045 1.00 94.69 100 VAL A CA 1
ATOM 788 C C . VAL A 1 100 ? 25.834 3.524 -37.659 1.00 94.69 100 VAL A C 1
ATOM 790 O O . VAL A 1 100 ? 26.829 3.186 -38.302 1.00 94.69 100 VAL A O 1
ATOM 793 N N . SER A 1 101 ? 25.369 2.790 -36.647 1.00 93.19 101 SER A N 1
ATOM 794 C CA . SER A 1 101 ? 25.996 1.532 -36.235 1.00 93.19 101 SER A CA 1
ATOM 795 C C . SER A 1 101 ? 25.881 0.465 -37.323 1.00 93.19 101 SER A C 1
ATOM 797 O O . SER A 1 101 ? 26.864 -0.218 -37.609 1.00 93.19 101 SER A O 1
ATOM 799 N N . SER A 1 102 ? 24.736 0.393 -38.007 1.00 91.94 102 SER A N 1
ATOM 800 C CA . SER A 1 102 ? 24.529 -0.507 -39.146 1.00 91.94 102 SER A CA 1
ATOM 801 C C . SER A 1 102 ? 25.462 -0.173 -40.309 1.00 91.94 102 SER A C 1
ATOM 803 O O . SER A 1 102 ? 26.074 -1.075 -40.877 1.00 91.94 102 SER A O 1
ATOM 805 N N . ARG A 1 103 ? 25.647 1.117 -40.625 1.00 90.25 103 ARG A N 1
ATOM 806 C CA . ARG A 1 103 ? 26.615 1.561 -41.643 1.00 90.25 103 ARG A CA 1
ATOM 807 C C . ARG A 1 103 ? 28.045 1.167 -41.272 1.00 90.25 103 ARG A C 1
ATOM 809 O O . ARG A 1 103 ? 28.737 0.565 -42.086 1.00 90.25 103 ARG A O 1
ATOM 816 N N . ARG A 1 104 ? 28.464 1.404 -40.024 1.00 88.00 104 ARG A N 1
ATOM 817 C CA . ARG A 1 104 ? 29.792 0.987 -39.531 1.00 88.00 104 ARG A CA 1
ATOM 818 C C . ARG A 1 104 ? 29.983 -0.533 -39.583 1.00 88.00 104 ARG A C 1
ATOM 820 O O . ARG A 1 104 ? 31.068 -1.006 -39.913 1.00 88.00 104 ARG A O 1
ATOM 827 N N . ALA A 1 105 ? 28.938 -1.306 -39.287 1.00 84.06 105 ALA A N 1
ATOM 828 C CA . ALA A 1 105 ? 28.969 -2.764 -39.387 1.00 84.06 105 ALA A CA 1
ATOM 829 C C . ALA A 1 105 ? 29.056 -3.255 -40.844 1.00 84.06 105 ALA A C 1
ATOM 831 O O . ALA A 1 105 ? 29.686 -4.274 -41.122 1.00 84.06 105 ALA A O 1
ATOM 832 N N . GLN A 1 106 ? 28.452 -2.537 -41.792 1.00 80.56 106 GLN A N 1
ATOM 833 C CA . GLN A 1 106 ? 28.619 -2.828 -43.215 1.00 80.56 106 GLN A CA 1
ATOM 834 C C . GLN A 1 106 ? 30.040 -2.511 -43.689 1.00 80.56 106 GLN A C 1
ATOM 836 O O . GLN A 1 106 ? 30.635 -3.332 -44.380 1.00 80.56 106 GLN A O 1
ATOM 841 N N . GLU A 1 107 ? 30.630 -1.393 -43.263 1.00 79.88 107 GLU A N 1
ATOM 842 C CA . GLU A 1 107 ? 32.019 -1.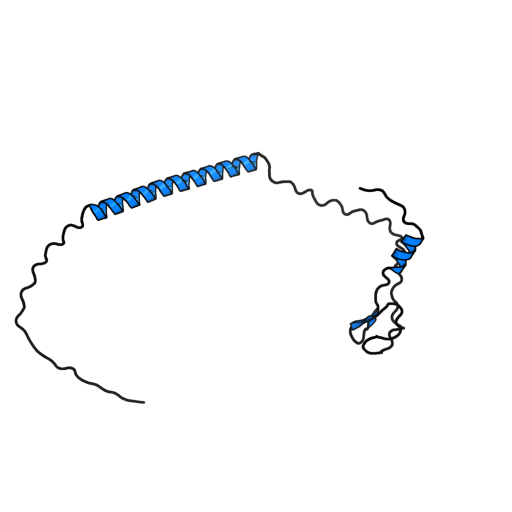052 -43.598 1.00 79.88 107 GLU A CA 1
ATOM 843 C C . GLU A 1 107 ? 33.020 -2.080 -43.061 1.00 79.88 107 GLU A C 1
ATOM 845 O O . GLU A 1 107 ? 33.953 -2.460 -43.769 1.00 79.88 107 GLU A O 1
ATOM 850 N N . SER A 1 108 ? 32.827 -2.582 -41.836 1.00 77.25 108 SER A N 1
ATOM 851 C CA . SER A 1 108 ? 33.692 -3.631 -41.284 1.00 77.25 108 SER A CA 1
ATOM 852 C C . SER A 1 108 ? 33.530 -4.963 -42.020 1.00 77.25 108 SER A C 1
ATOM 854 O O . SER A 1 108 ? 34.529 -5.640 -42.267 1.00 77.25 108 SER A O 1
ATOM 856 N N . ARG A 1 109 ? 32.309 -5.312 -42.451 1.00 74.81 109 ARG A N 1
ATOM 857 C CA . ARG A 1 109 ? 32.060 -6.490 -43.298 1.00 74.81 109 ARG A CA 1
ATOM 858 C C . ARG A 1 109 ? 32.693 -6.356 -44.679 1.00 74.81 109 ARG A C 1
ATOM 860 O O . ARG A 1 109 ? 33.332 -7.302 -45.128 1.00 74.81 109 ARG A O 1
ATOM 867 N N . VAL A 1 110 ? 32.579 -5.194 -45.325 1.00 73.19 110 VAL A N 1
ATOM 868 C CA . VAL A 1 110 ? 33.224 -4.933 -46.621 1.00 73.19 110 VAL A CA 1
ATOM 869 C C . VAL A 1 110 ? 34.745 -4.960 -46.479 1.00 73.19 110 VAL A C 1
ATOM 871 O O . VAL A 1 110 ? 35.400 -5.555 -47.320 1.00 73.19 110 VAL A O 1
ATOM 874 N N . ARG A 1 111 ? 35.329 -4.420 -45.400 1.00 69.38 111 ARG A N 1
ATOM 875 C CA . ARG A 1 111 ? 36.783 -4.504 -45.147 1.00 69.38 111 ARG A CA 1
ATOM 876 C C . ARG A 1 111 ? 37.276 -5.925 -44.861 1.00 69.38 111 ARG A C 1
ATOM 878 O O . ARG A 1 111 ? 38.377 -6.262 -45.279 1.00 69.38 111 ARG A O 1
ATOM 885 N N . LEU A 1 112 ? 36.487 -6.758 -44.178 1.00 74.00 112 LEU A N 1
ATOM 886 C CA . LEU A 1 112 ? 36.814 -8.180 -44.013 1.00 74.00 112 LEU A CA 1
ATOM 887 C C . LEU A 1 112 ? 36.705 -8.946 -45.341 1.00 74.00 112 LEU A C 1
ATOM 889 O O . LEU A 1 112 ? 37.546 -9.796 -45.623 1.00 74.00 112 LEU A O 1
ATOM 893 N N . ALA A 1 113 ? 35.689 -8.638 -46.154 1.00 68.81 113 ALA A N 1
ATOM 894 C CA . ALA A 1 113 ? 35.469 -9.264 -47.457 1.00 68.81 113 ALA A CA 1
ATOM 895 C C . ALA A 1 113 ? 36.471 -8.795 -48.528 1.00 68.81 113 ALA A C 1
ATOM 897 O O . ALA A 1 113 ? 36.856 -9.583 -49.385 1.00 68.81 113 ALA A O 1
ATOM 898 N N . ALA A 1 114 ? 36.948 -7.548 -48.452 1.00 67.12 114 ALA A N 1
ATOM 899 C CA . ALA A 1 114 ? 37.916 -6.947 -49.375 1.00 67.12 114 ALA A CA 1
ATOM 900 C C . ALA A 1 114 ? 39.357 -7.453 -49.192 1.00 67.12 114 ALA A C 1
ATOM 902 O O . ALA A 1 114 ? 40.282 -6.914 -49.792 1.00 67.12 114 ALA A O 1
ATOM 903 N N . GLY A 1 115 ? 39.543 -8.520 -48.417 1.00 51.84 115 GLY A N 1
ATOM 904 C CA . GLY A 1 115 ? 40.792 -9.251 -48.384 1.00 51.84 115 GLY A CA 1
ATOM 905 C C . GLY A 1 115 ? 41.824 -8.580 -47.493 1.00 51.84 115 GLY A C 1
ATOM 906 O O . GLY A 1 115 ? 42.348 -7.501 -47.753 1.00 51.84 115 GLY A O 1
ATOM 907 N N . LYS A 1 116 ? 42.209 -9.311 -46.454 1.00 53.31 116 LYS A N 1
ATOM 908 C CA . LYS A 1 116 ? 43.561 -9.220 -45.919 1.00 53.31 116 LYS A CA 1
ATOM 909 C C . LYS A 1 116 ? 44.505 -9.469 -47.110 1.00 53.31 116 LYS A C 1
ATOM 911 O O . LYS A 1 116 ? 44.450 -10.582 -47.639 1.00 53.31 116 LYS A O 1
ATOM 916 N N . PRO A 1 117 ? 45.318 -8.502 -47.587 1.00 54.44 117 PRO A N 1
ATOM 917 C CA . PRO A 1 117 ? 46.357 -8.845 -48.543 1.00 54.44 117 PRO A CA 1
ATOM 918 C C . PRO A 1 117 ? 47.194 -9.933 -47.880 1.00 54.44 117 PRO A C 1
ATOM 920 O O . PRO A 1 117 ? 47.573 -9.803 -46.709 1.00 54.44 117 PRO A O 1
ATOM 923 N N . ALA A 1 118 ? 47.370 -11.044 -48.596 1.00 57.19 118 ALA A N 1
ATOM 924 C CA . ALA A 1 118 ? 48.226 -12.134 -48.172 1.00 57.19 118 ALA A CA 1
ATOM 925 C C . ALA A 1 118 ? 49.520 -11.519 -47.636 1.00 57.19 118 ALA A C 1
ATOM 927 O O . ALA A 1 118 ? 50.160 -10.719 -48.323 1.00 57.19 118 ALA A O 1
ATOM 928 N N . ALA A 1 119 ? 49.838 -11.823 -46.375 1.00 54.38 119 ALA A N 1
ATOM 929 C CA . ALA A 1 119 ? 51.087 -11.395 -45.777 1.00 54.38 119 ALA A CA 1
ATOM 930 C C . ALA A 1 119 ? 52.211 -11.733 -46.769 1.00 54.38 119 ALA A C 1
ATOM 932 O O . ALA A 1 119 ? 52.205 -12.852 -47.298 1.00 54.38 119 ALA A O 1
ATOM 933 N N . PRO A 1 120 ? 53.138 -10.804 -47.068 1.00 53.62 120 PRO A N 1
ATOM 934 C CA . PRO A 1 120 ? 54.286 -11.150 -47.881 1.00 53.62 120 PRO A CA 1
ATOM 935 C C . PRO A 1 120 ? 54.940 -12.345 -47.202 1.00 53.62 120 PRO A C 1
ATOM 937 O O . PRO A 1 120 ? 55.244 -12.291 -46.010 1.00 53.62 120 PRO A O 1
ATOM 940 N N . VAL A 1 121 ? 55.059 -13.443 -47.949 1.00 59.38 121 VAL A N 1
ATOM 941 C CA . VAL A 1 121 ? 55.772 -14.646 -47.534 1.00 59.38 121 VAL A CA 1
ATOM 942 C C . VAL A 1 121 ? 57.130 -14.178 -47.032 1.00 59.38 121 VAL A C 1
ATOM 944 O O . VAL A 1 121 ? 57.999 -13.797 -47.819 1.00 59.38 121 VAL A O 1
ATOM 947 N N . ALA A 1 122 ? 57.279 -14.119 -45.710 1.00 54.88 122 ALA A N 1
ATOM 948 C CA . ALA A 1 122 ? 58.535 -13.796 -45.077 1.00 54.88 122 ALA A CA 1
ATOM 949 C C . ALA A 1 122 ? 59.501 -14.892 -45.518 1.00 54.88 122 ALA A C 1
ATOM 951 O O . ALA A 1 122 ? 59.362 -16.052 -45.129 1.00 54.88 122 ALA A O 1
ATOM 952 N N . ARG A 1 123 ? 60.432 -14.538 -46.410 1.00 55.31 123 ARG A N 1
ATOM 953 C CA . ARG A 1 123 ? 61.554 -15.398 -46.780 1.00 55.31 123 ARG A CA 1
ATOM 954 C C . ARG A 1 123 ? 62.198 -15.867 -45.482 1.00 55.31 123 ARG A C 1
ATOM 956 O O . ARG A 1 123 ? 62.658 -15.044 -44.693 1.00 55.31 123 ARG A O 1
ATOM 963 N N . ALA A 1 124 ? 62.189 -17.179 -45.273 1.00 56.56 124 ALA A N 1
ATOM 964 C CA . ALA A 1 124 ? 62.813 -17.804 -44.123 1.00 56.56 124 ALA A CA 1
ATOM 965 C C . ALA A 1 124 ? 64.270 -17.314 -43.994 1.00 56.56 124 ALA A C 1
ATOM 967 O O . ALA A 1 124 ? 65.000 -17.317 -44.994 1.00 56.56 124 ALA A O 1
ATOM 968 N N . PRO A 1 125 ? 64.714 -16.877 -42.803 1.00 60.94 125 PRO A N 1
ATOM 969 C CA . PRO A 1 125 ? 66.120 -16.593 -42.579 1.00 60.94 125 PRO A CA 1
ATOM 970 C C . PRO A 1 125 ? 66.933 -17.880 -42.772 1.00 60.94 125 PRO A C 1
ATOM 972 O O . PRO A 1 125 ? 66.546 -18.955 -42.310 1.00 60.94 125 PRO A O 1
ATOM 975 N N . ARG A 1 126 ? 68.058 -17.765 -43.489 1.00 58.62 126 ARG A N 1
ATOM 976 C CA . ARG A 1 126 ? 69.042 -18.845 -43.653 1.00 58.62 126 ARG A CA 1
ATOM 977 C C . ARG A 1 126 ? 69.433 -19.406 -42.274 1.00 58.62 126 ARG A C 1
ATOM 979 O O . ARG A 1 126 ? 69.678 -18.608 -41.368 1.00 58.62 126 ARG A O 1
ATOM 986 N N . PRO A 1 127 ? 69.548 -20.736 -42.110 1.00 54.28 127 PRO A N 1
ATOM 987 C CA . PRO A 1 127 ? 70.024 -21.318 -40.863 1.00 54.28 127 PRO A CA 1
ATOM 988 C C . PRO A 1 127 ? 71.478 -20.898 -40.616 1.00 54.28 127 PRO A C 1
ATOM 990 O O . PRO A 1 127 ? 72.351 -21.100 -41.462 1.00 54.28 127 PRO A O 1
ATOM 993 N N . ALA A 1 128 ? 71.729 -20.287 -39.458 1.00 62.22 128 ALA A N 1
ATOM 994 C CA . ALA A 1 128 ? 73.077 -20.023 -38.974 1.00 62.22 128 ALA A CA 1
ATOM 995 C C . ALA A 1 128 ? 73.740 -21.342 -38.524 1.00 62.22 128 ALA A C 1
ATOM 997 O O . ALA A 1 128 ? 73.062 -22.188 -37.932 1.00 62.22 128 ALA A O 1
ATOM 998 N N . PRO A 1 129 ? 75.048 -21.536 -38.774 1.00 56.72 129 PRO A N 1
ATOM 999 C CA . PRO A 1 129 ? 75.771 -22.711 -38.308 1.00 56.72 129 PRO A CA 1
ATOM 1000 C C . PRO A 1 129 ? 75.828 -22.725 -36.777 1.00 56.72 129 PRO A C 1
ATOM 1002 O O . PRO A 1 129 ? 76.130 -21.719 -36.131 1.00 56.72 129 PRO A O 1
ATOM 1005 N N . GLY A 1 130 ? 75.488 -23.888 -36.224 1.00 56.16 130 GLY A N 1
ATOM 1006 C CA . GLY A 1 130 ? 75.242 -24.113 -34.810 1.00 56.16 130 GLY A CA 1
ATOM 1007 C C . GLY A 1 130 ? 76.381 -23.739 -33.865 1.00 56.16 130 GLY A C 1
ATOM 1008 O O . GLY A 1 130 ? 77.562 -23.712 -34.210 1.00 56.16 130 GLY A O 1
ATOM 1009 N N . ARG A 1 131 ? 75.995 -23.521 -32.607 1.00 57.59 131 ARG A N 1
ATOM 1010 C CA . ARG A 1 131 ? 76.906 -23.578 -31.471 1.00 57.59 131 ARG A CA 1
ATOM 1011 C C . ARG A 1 131 ? 76.152 -24.003 -30.213 1.00 57.59 131 ARG A C 1
ATOM 1013 O O . ARG A 1 131 ? 75.297 -23.279 -29.727 1.00 57.59 131 ARG A O 1
ATOM 1020 N N . GLY A 1 132 ? 76.547 -25.163 -29.692 1.00 56.56 132 GLY A N 1
ATOM 1021 C CA . GLY A 1 132 ? 76.622 -25.411 -28.255 1.00 56.56 132 GLY A CA 1
ATOM 1022 C C . GLY A 1 132 ? 75.354 -25.887 -27.558 1.00 56.56 132 GLY A C 1
ATOM 1023 O O . GLY A 1 132 ? 74.625 -25.101 -26.967 1.00 56.56 132 GLY A O 1
ATOM 1024 N N . PHE A 1 133 ? 75.201 -27.209 -27.498 1.00 57.19 133 PHE A N 1
ATOM 1025 C CA . PHE A 1 133 ? 74.595 -27.897 -26.359 1.00 57.19 133 PHE A CA 1
ATOM 1026 C C . PHE A 1 133 ? 75.161 -27.355 -25.028 1.00 57.19 133 PHE A C 1
ATOM 1028 O O . PHE A 1 133 ? 76.376 -27.373 -24.822 1.00 57.19 133 PHE A O 1
ATOM 1035 N N . ARG A 1 134 ? 74.293 -26.966 -24.086 1.00 57.09 134 ARG A N 1
ATOM 1036 C CA . ARG A 1 134 ? 74.574 -27.073 -22.645 1.00 57.09 134 ARG A CA 1
ATOM 1037 C C . ARG A 1 134 ? 73.366 -27.676 -21.938 1.00 57.09 134 ARG A C 1
ATOM 1039 O O . ARG A 1 134 ? 72.232 -27.258 -22.142 1.00 57.09 134 ARG A O 1
ATOM 1046 N N . HIS A 1 135 ? 73.669 -28.702 -21.155 1.00 63.84 135 HIS A N 1
ATOM 1047 C CA . HIS A 1 135 ? 72.757 -29.563 -20.416 1.00 63.84 135 HIS A CA 1
ATOM 1048 C C . HIS A 1 135 ? 71.961 -28.839 -19.314 1.00 63.84 135 HIS A C 1
ATOM 1050 O O . HIS A 1 135 ? 72.422 -27.821 -18.793 1.00 63.84 135 HIS A O 1
ATOM 1056 N N . PRO A 1 136 ? 70.809 -29.406 -18.905 1.00 58.56 136 PRO A N 1
ATOM 1057 C CA . PRO A 1 136 ? 70.022 -28.923 -17.778 1.00 58.56 136 PRO A CA 1
ATOM 1058 C C . PRO A 1 136 ? 70.724 -29.241 -16.452 1.00 58.56 136 PRO A C 1
ATOM 1060 O O . PRO A 1 136 ? 70.922 -30.401 -16.092 1.00 58.56 136 PRO A O 1
ATOM 1063 N N . GLY A 1 137 ? 71.086 -28.193 -15.715 1.00 58.88 137 GLY A N 1
ATOM 1064 C CA . GLY A 1 137 ? 71.504 -28.296 -14.323 1.00 58.88 137 GLY A CA 1
ATOM 1065 C C . GLY A 1 137 ? 70.290 -28.520 -13.428 1.00 58.88 137 GLY A C 1
ATOM 1066 O O . GLY A 1 137 ? 69.501 -27.613 -13.185 1.00 58.88 137 GLY A O 1
ATOM 1067 N N . THR A 1 138 ? 70.156 -29.742 -12.932 1.00 59.81 138 THR A N 1
ATOM 1068 C CA . THR A 1 138 ? 69.323 -30.109 -11.789 1.00 59.81 138 THR A CA 1
ATOM 1069 C C . THR A 1 138 ? 69.792 -29.373 -10.532 1.00 59.81 138 THR A C 1
ATOM 1071 O O . THR A 1 138 ? 70.940 -29.554 -10.124 1.00 59.81 138 THR A O 1
ATOM 1074 N N . ARG A 1 139 ? 68.914 -28.626 -9.851 1.00 60.03 139 ARG A N 1
ATOM 1075 C CA . ARG A 1 139 ? 69.111 -28.303 -8.429 1.00 60.03 139 ARG A CA 1
ATOM 1076 C C . ARG A 1 139 ? 67.816 -28.522 -7.650 1.00 60.03 139 ARG A C 1
ATOM 1078 O O . ARG A 1 139 ? 66.890 -27.724 -7.692 1.00 60.03 139 ARG A O 1
ATOM 1085 N N . ARG A 1 140 ? 67.790 -29.680 -6.987 1.00 53.91 140 ARG A N 1
ATOM 1086 C CA . ARG A 1 140 ? 66.994 -30.002 -5.800 1.00 53.91 140 ARG A CA 1
ATOM 1087 C C . ARG A 1 140 ? 67.546 -29.209 -4.610 1.00 53.91 140 ARG A C 1
ATOM 1089 O O . ARG A 1 140 ? 68.726 -29.357 -4.323 1.00 53.91 140 ARG A O 1
ATOM 1096 N N . GLU A 1 141 ? 66.680 -28.509 -3.894 1.00 60.44 141 GLU A N 1
ATOM 1097 C CA . GLU A 1 141 ? 66.719 -28.220 -2.444 1.00 60.44 141 GLU A CA 1
ATOM 1098 C C . GLU A 1 141 ? 65.218 -28.229 -2.072 1.00 60.44 141 GLU A C 1
ATOM 1100 O O . GLU A 1 141 ? 64.465 -27.449 -2.642 1.00 60.44 141 GLU A O 1
ATOM 1105 N N . VAL A 1 142 ? 64.587 -29.243 -1.467 1.00 61.69 142 VAL A N 1
ATOM 1106 C CA . VAL A 1 142 ? 64.762 -29.941 -0.176 1.00 61.69 142 VAL A CA 1
ATOM 1107 C C . VAL A 1 142 ? 64.780 -28.979 1.016 1.00 61.69 142 VAL A C 1
ATOM 1109 O O . VAL A 1 142 ? 65.791 -28.327 1.220 1.00 61.69 142 VAL A O 1
ATOM 1112 N N . ALA A 1 143 ? 63.647 -28.977 1.742 1.00 57.50 143 ALA A N 1
ATOM 1113 C CA . ALA A 1 143 ? 63.413 -28.842 3.195 1.00 57.50 143 ALA A CA 1
ATOM 1114 C C . ALA A 1 143 ? 64.231 -27.793 3.986 1.00 57.50 143 ALA A C 1
ATOM 1116 O O . ALA A 1 143 ? 65.446 -27.729 3.884 1.00 57.50 143 ALA A O 1
ATOM 1117 N N . SER A 1 144 ? 63.653 -26.995 4.883 1.00 59.38 144 SER A N 1
ATOM 1118 C CA . SER A 1 144 ? 62.664 -27.304 5.928 1.00 59.38 144 SER A CA 1
ATOM 1119 C C . SER A 1 144 ? 61.987 -26.021 6.402 1.00 59.38 144 SER A C 1
ATOM 1121 O O . SER A 1 144 ? 62.642 -24.960 6.299 1.00 59.38 144 SER A O 1
#

Foldseek 3Di:
DDDDDDDDPVRVVCVLVVDQDWDQDPVPRDTHHQPDQADPPPRDGPVPPDRPRPPPCPDDPDDPPDPDDDPDPPPDVVVVVVVVVVVVVVVVVVVVVVVVVVVVVVVVVVVVVVDDPPDPPPDDPDDDDDDDDDDDDDDDDDDD

Sequence (144 aa):
MPDDKELTEEQEQLYRKARLPHKFCPYCGTRNEPDNDECVNCKKDISWMRIPEPAPYDTAPPKPPASLPKSQSIFTPRTIAIFVLIALLIAALVVILSLVSSRRAQESRVRLAAGKPAAPVARAPRPAPGRGFRHPGTRREVAS